Protein AF-A0A3M1DY85-F1 (afdb_monomer_lite)

Foldseek 3Di:
DDADDPVVLVVLVVVLVVCPVVVVDDPLVSLVSNCVNRVHDLCCCCVPPVVHHSVVNVCSNVVND

Structure (mmCIF, N/CA/C/O backbone):
data_AF-A0A3M1DY85-F1
#
_entry.id   AF-A0A3M1DY85-F1
#
loop_
_atom_site.group_PDB
_atom_site.id
_atom_site.type_symbol
_atom_site.label_atom_id
_atom_site.label_alt_id
_atom_site.label_comp_id
_atom_site.label_asym_id
_atom_site.label_entity_id
_atom_site.label_seq_id
_atom_site.pdbx_PDB_ins_code
_atom_site.Cartn_x
_atom_site.Cartn_y
_atom_site.Cartn_z
_atom_site.occupancy
_atom_site.B_iso_or_equiv
_atom_site.auth_seq_id
_atom_site.auth_comp_id
_atom_site.auth_asym_id
_atom_site.auth_atom_id
_atom_site.pdbx_PDB_model_num
ATOM 1 N N . MET A 1 1 ? 9.785 8.776 -7.058 1.00 66.19 1 MET A N 1
ATOM 2 C CA . MET A 1 1 ? 9.296 9.544 -5.890 1.00 66.19 1 MET A CA 1
ATOM 3 C C . MET A 1 1 ? 10.456 9.717 -4.926 1.00 66.19 1 MET A C 1
ATOM 5 O O . MET A 1 1 ? 11.302 8.832 -4.877 1.00 66.19 1 MET A O 1
ATOM 9 N N . LYS A 1 2 ? 10.529 10.838 -4.203 1.00 71.88 2 LYS A N 1
ATOM 10 C CA . LYS A 1 2 ? 11.546 11.046 -3.164 1.00 71.88 2 LYS A CA 1
ATOM 11 C C . LYS A 1 2 ? 11.092 10.331 -1.887 1.00 71.88 2 LYS A C 1
ATOM 13 O O . LYS A 1 2 ? 9.929 10.448 -1.514 1.00 71.88 2 LYS A O 1
ATOM 18 N N . ARG A 1 3 ? 11.983 9.566 -1.253 1.00 70.31 3 ARG A N 1
ATOM 19 C CA . ARG A 1 3 ? 11.706 8.913 0.034 1.00 70.31 3 ARG A CA 1
ATOM 20 C C . ARG A 1 3 ? 11.635 9.983 1.143 1.00 70.31 3 ARG A C 1
ATOM 22 O O . ARG A 1 3 ? 12.529 10.831 1.160 1.00 70.31 3 ARG A O 1
ATOM 29 N N . PRO A 1 4 ? 10.624 9.967 2.031 1.00 73.75 4 PRO A N 1
ATOM 30 C CA . PRO A 1 4 ? 10.539 10.907 3.152 1.00 73.75 4 PRO A CA 1
ATOM 31 C C . PRO A 1 4 ? 11.683 10.717 4.162 1.00 73.75 4 PRO A C 1
ATOM 33 O O . PRO A 1 4 ? 12.326 9.662 4.197 1.00 73.75 4 PRO A O 1
ATOM 36 N N . GLU A 1 5 ? 11.921 11.726 5.001 1.00 81.38 5 GLU A N 1
ATOM 37 C CA . GLU A 1 5 ? 12.848 11.631 6.137 1.00 81.38 5 GLU A CA 1
ATOM 38 C C . GLU A 1 5 ? 12.353 10.623 7.188 1.00 81.38 5 GLU A C 1
ATOM 40 O O . GLU A 1 5 ? 11.168 10.299 7.247 1.00 81.38 5 GLU A O 1
ATOM 45 N N . ARG A 1 6 ? 13.257 10.078 8.015 1.00 80.81 6 ARG A N 1
ATOM 46 C CA . ARG A 1 6 ? 12.940 8.939 8.901 1.00 80.81 6 ARG A CA 1
ATOM 47 C C . ARG A 1 6 ? 11.819 9.230 9.902 1.00 80.81 6 ARG A C 1
ATOM 49 O O . ARG A 1 6 ? 10.946 8.383 10.062 1.00 80.81 6 ARG A O 1
ATOM 56 N N . GLU A 1 7 ? 11.834 10.390 10.551 1.00 82.94 7 GLU A N 1
ATOM 57 C CA . GLU A 1 7 ? 10.789 10.775 11.513 1.00 82.94 7 GLU A CA 1
ATOM 58 C C . GLU A 1 7 ? 9.431 10.956 10.830 1.00 82.94 7 GLU A C 1
ATOM 60 O O . GLU A 1 7 ? 8.404 10.493 11.325 1.00 82.94 7 GLU A O 1
ATOM 65 N N . GLU A 1 8 ? 9.444 11.554 9.642 1.00 87.69 8 GLU A N 1
ATOM 66 C CA . GLU A 1 8 ? 8.253 11.750 8.824 1.00 87.69 8 GLU A CA 1
ATOM 67 C C . GLU A 1 8 ? 7.672 10.407 8.352 1.00 87.69 8 GLU A C 1
ATOM 69 O O . GLU A 1 8 ? 6.462 10.189 8.404 1.00 87.69 8 GLU A O 1
ATOM 74 N N . MET A 1 9 ? 8.527 9.443 7.991 1.00 89.44 9 MET A N 1
ATOM 75 C CA . MET A 1 9 ? 8.085 8.081 7.680 1.00 89.44 9 MET A CA 1
ATOM 76 C C . MET A 1 9 ? 7.379 7.409 8.866 1.00 89.44 9 MET A C 1
ATOM 78 O O . MET A 1 9 ? 6.411 6.680 8.647 1.00 89.44 9 MET A O 1
ATOM 82 N N . THR A 1 10 ? 7.856 7.607 10.099 1.00 91.94 10 THR A N 1
ATOM 83 C CA . THR A 1 10 ? 7.231 7.019 11.296 1.00 91.94 10 THR A CA 1
ATOM 84 C C . THR A 1 10 ? 5.823 7.568 11.493 1.00 91.94 10 THR A C 1
ATOM 86 O O . THR A 1 10 ? 4.876 6.784 11.544 1.00 91.94 10 THR A O 1
ATOM 89 N N . LYS A 1 11 ? 5.660 8.897 11.470 1.00 94.31 11 LYS A N 1
ATOM 90 C CA . LYS A 1 11 ? 4.346 9.549 11.610 1.00 94.31 11 LYS A CA 1
ATOM 91 C C . LYS A 1 11 ? 3.363 9.107 10.527 1.00 94.31 11 LYS A C 1
ATOM 93 O O . LYS A 1 11 ? 2.206 8.800 10.810 1.00 94.31 11 LYS A O 1
ATOM 98 N N . GLN A 1 12 ? 3.826 9.013 9.281 1.00 94.62 12 GLN A N 1
ATOM 99 C CA . GLN A 1 12 ? 2.985 8.561 8.172 1.00 94.62 12 GLN A CA 1
ATOM 100 C C . GLN A 1 12 ? 2.552 7.096 8.321 1.00 94.62 12 GLN A C 1
ATOM 102 O O . GLN A 1 12 ? 1.425 6.755 7.960 1.00 94.62 12 GLN A O 1
ATOM 107 N N . LYS A 1 13 ? 3.412 6.224 8.865 1.00 94.81 13 LYS A N 1
ATOM 108 C CA . LYS A 1 13 ? 3.045 4.830 9.162 1.00 94.81 13 LYS A CA 1
ATOM 109 C C . LYS A 1 13 ? 2.042 4.733 10.304 1.00 94.81 13 LYS A C 1
ATOM 111 O O . LYS A 1 13 ? 1.103 3.953 10.202 1.00 94.81 13 LYS A O 1
ATOM 116 N N . GLU A 1 14 ? 2.214 5.512 11.365 1.00 96.75 14 GLU A N 1
ATOM 117 C CA . GLU A 1 14 ? 1.259 5.549 12.477 1.00 96.75 14 GLU A CA 1
ATOM 118 C C . GLU A 1 14 ? -0.128 5.989 12.000 1.00 96.75 14 GLU A C 1
ATOM 120 O O . GLU A 1 14 ? -1.121 5.316 12.281 1.00 96.75 14 GLU A O 1
ATOM 125 N N . ALA A 1 15 ? -0.193 7.055 11.195 1.00 97.56 15 ALA A N 1
ATOM 126 C CA . ALA A 1 15 ? -1.437 7.512 10.583 1.00 97.56 15 ALA A CA 1
ATOM 127 C C . ALA A 1 15 ? -2.056 6.440 9.672 1.00 97.56 15 ALA A C 1
ATOM 129 O O . ALA A 1 15 ? -3.248 6.167 9.776 1.00 97.56 15 ALA A O 1
ATOM 130 N N . LEU A 1 16 ? -1.248 5.786 8.828 1.00 97.88 16 LEU A N 1
ATOM 131 C CA . LEU A 1 16 ? -1.694 4.678 7.980 1.00 97.88 16 LEU A CA 1
ATOM 132 C C . LEU A 1 16 ? -2.356 3.563 8.799 1.00 97.88 16 LEU A C 1
ATOM 134 O O . LEU A 1 16 ? -3.451 3.125 8.453 1.00 97.88 16 LEU A O 1
ATOM 138 N N . TYR A 1 17 ? -1.689 3.084 9.852 1.00 97.12 17 TYR A N 1
ATOM 139 C CA . TYR A 1 17 ? -2.206 1.980 10.658 1.00 97.12 17 TYR A CA 1
ATOM 140 C C . TYR A 1 17 ? -3.470 2.370 11.411 1.00 97.12 17 TYR A C 1
ATOM 142 O O . TYR A 1 17 ? -4.417 1.587 11.439 1.00 97.12 17 TYR A O 1
ATOM 150 N N . ARG A 1 18 ? -3.511 3.582 11.973 1.00 98.25 18 ARG A N 1
ATOM 151 C CA . ARG A 1 18 ? -4.703 4.101 12.643 1.00 98.25 18 ARG A CA 1
ATOM 152 C C . ARG A 1 18 ? -5.883 4.179 11.680 1.00 98.25 18 ARG A C 1
ATOM 154 O O . ARG A 1 18 ? -6.937 3.641 11.990 1.00 98.25 18 ARG A O 1
ATOM 161 N N . ASP A 1 19 ? -5.703 4.813 10.524 1.00 98.38 19 ASP A N 1
ATOM 162 C CA . ASP A 1 19 ? -6.779 5.014 9.552 1.00 98.38 19 ASP A CA 1
ATOM 163 C C . ASP A 1 19 ? -7.291 3.674 8.988 1.00 98.38 19 ASP A C 1
ATOM 165 O O . ASP A 1 19 ? -8.484 3.526 8.728 1.00 98.38 19 ASP A O 1
ATOM 169 N N . LEU A 1 20 ? -6.408 2.683 8.812 1.00 97.62 20 LEU A N 1
ATOM 170 C CA . LEU A 1 20 ? -6.807 1.335 8.399 1.00 97.62 20 LEU A CA 1
ATOM 171 C C . LEU A 1 20 ? -7.583 0.614 9.512 1.00 97.62 20 LEU A C 1
ATOM 173 O O . LEU A 1 20 ? -8.600 -0.016 9.237 1.00 97.62 20 LEU A O 1
ATOM 177 N N . ALA A 1 21 ? -7.130 0.717 10.765 1.00 97.38 21 ALA A N 1
ATOM 178 C CA . ALA A 1 21 ? -7.771 0.066 11.907 1.00 97.38 21 ALA A CA 1
ATOM 179 C C . ALA A 1 21 ? -9.162 0.639 12.218 1.00 97.38 21 ALA A C 1
ATOM 181 O O . ALA A 1 21 ? -10.044 -0.098 12.650 1.00 97.38 21 ALA A O 1
ATOM 182 N N . THR A 1 22 ? -9.376 1.936 11.984 1.00 98.06 22 THR A N 1
ATOM 183 C CA . THR A 1 22 ? -10.688 2.577 12.160 1.00 98.06 22 THR A CA 1
ATOM 184 C C . THR A 1 22 ? -11.621 2.381 10.965 1.00 98.06 22 THR A C 1
ATOM 186 O O . THR A 1 22 ? -12.781 2.779 11.036 1.00 98.06 22 THR A O 1
ATOM 189 N N . GLY A 1 23 ? -11.135 1.806 9.860 1.00 97.56 23 GLY A N 1
ATOM 190 C CA . GLY A 1 23 ? -11.883 1.708 8.606 1.00 97.56 23 GLY A CA 1
ATOM 191 C C . GLY A 1 23 ? -12.035 3.042 7.867 1.00 97.56 23 GLY A C 1
ATOM 192 O O . GLY A 1 23 ? -12.824 3.129 6.929 1.00 97.56 23 GLY A O 1
ATOM 193 N N . ALA A 1 24 ? -11.283 4.080 8.253 1.00 98.19 24 ALA A N 1
ATOM 194 C CA . ALA A 1 24 ? -11.261 5.361 7.545 1.00 98.19 24 ALA A CA 1
ATOM 195 C C . ALA A 1 24 ? -10.648 5.243 6.139 1.00 98.19 24 ALA A C 1
ATOM 197 O O . ALA A 1 24 ? -10.944 6.053 5.260 1.00 98.19 24 ALA A O 1
ATOM 198 N N . ILE A 1 25 ? -9.798 4.236 5.920 1.00 97.94 25 ILE A N 1
ATOM 199 C CA . ILE A 1 25 ? -9.310 3.837 4.598 1.00 97.94 25 ILE A CA 1
ATOM 200 C C . ILE A 1 25 ? -9.484 2.335 4.391 1.00 97.94 25 ILE A C 1
ATOM 202 O O . ILE A 1 25 ? -9.406 1.549 5.334 1.00 97.94 25 ILE A O 1
ATOM 206 N N . ASP A 1 26 ? -9.667 1.934 3.135 1.00 96.75 26 ASP A N 1
ATOM 207 C CA . ASP A 1 26 ? -9.673 0.528 2.753 1.00 96.75 26 ASP A CA 1
ATOM 208 C C . ASP A 1 26 ? -8.249 -0.002 2.510 1.00 96.75 26 ASP A C 1
ATOM 210 O O . ASP A 1 26 ? -7.253 0.731 2.470 1.00 96.75 26 ASP A O 1
ATOM 214 N N . ILE A 1 27 ? -8.145 -1.316 2.317 1.00 95.62 27 ILE A N 1
ATOM 215 C CA . ILE A 1 27 ? -6.866 -1.987 2.066 1.00 95.62 27 ILE A CA 1
ATOM 216 C C . ILE A 1 27 ? -6.188 -1.514 0.765 1.00 95.62 27 ILE A C 1
ATOM 218 O O . ILE A 1 27 ? -4.954 -1.505 0.672 1.00 95.62 27 ILE A O 1
ATOM 222 N N . ARG A 1 28 ? -6.966 -1.0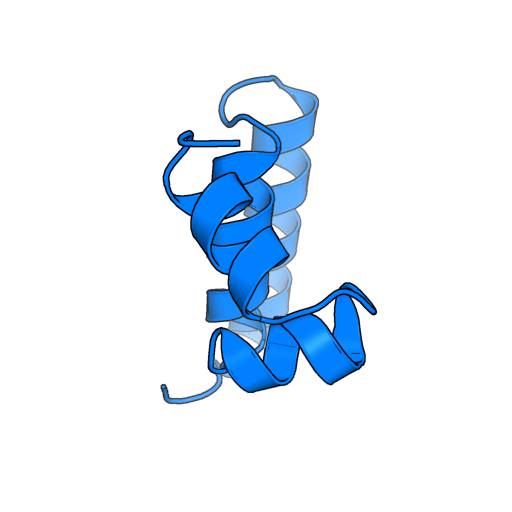74 -0.233 1.00 95.62 28 ARG A N 1
ATOM 223 C CA . ARG A 1 28 ? -6.437 -0.522 -1.489 1.00 95.62 28 ARG A CA 1
ATOM 224 C C . ARG A 1 28 ? -5.726 0.799 -1.245 1.00 95.62 28 ARG A C 1
ATOM 226 O O . ARG A 1 28 ? -4.575 0.965 -1.654 1.00 95.62 28 ARG A O 1
ATOM 233 N N . GLU A 1 29 ? -6.375 1.727 -0.555 1.00 96.69 29 GLU A N 1
ATOM 234 C CA . GLU A 1 29 ? -5.776 3.009 -0.205 1.00 96.69 29 GLU A CA 1
ATOM 235 C C . GLU A 1 29 ? -4.597 2.827 0.750 1.00 96.69 29 GLU A C 1
ATOM 237 O O . GLU A 1 29 ? -3.550 3.446 0.544 1.00 96.69 29 GLU A O 1
ATOM 242 N N . ALA A 1 30 ? -4.699 1.914 1.720 1.00 97.44 30 ALA A N 1
ATOM 243 C CA . ALA A 1 30 ? -3.581 1.585 2.598 1.00 97.44 30 ALA A CA 1
ATOM 244 C C . ALA A 1 30 ? -2.353 1.095 1.808 1.00 97.44 30 ALA A C 1
ATOM 246 O O . ALA A 1 30 ? -1.228 1.542 2.049 1.00 97.44 30 ALA A O 1
ATOM 247 N N . THR A 1 31 ? -2.560 0.252 0.795 1.00 96.62 31 THR A N 1
ATOM 248 C CA . THR A 1 31 ? -1.491 -0.228 -0.093 1.00 96.62 31 THR A CA 1
ATOM 249 C C . THR A 1 31 ? -0.847 0.916 -0.883 1.00 96.62 31 THR A C 1
ATOM 251 O O . THR A 1 31 ? 0.383 1.047 -0.891 1.00 96.62 31 THR A O 1
ATOM 254 N N . ARG A 1 32 ? -1.658 1.808 -1.476 1.00 96.25 32 ARG A N 1
ATOM 255 C CA . ARG A 1 32 ? -1.161 2.996 -2.198 1.00 96.25 32 ARG A CA 1
ATOM 256 C C . ARG A 1 32 ? -0.351 3.917 -1.286 1.00 96.25 32 ARG A C 1
ATOM 258 O O . ARG A 1 32 ? 0.717 4.393 -1.682 1.00 96.25 32 ARG A O 1
ATOM 265 N N . ARG A 1 33 ? -0.836 4.172 -0.067 1.00 96.44 33 ARG A N 1
ATOM 266 C CA . ARG A 1 33 ? -0.155 5.018 0.925 1.00 96.44 33 ARG A CA 1
ATOM 267 C C . ARG A 1 33 ? 1.162 4.401 1.377 1.00 96.44 33 ARG A C 1
ATOM 269 O O . ARG A 1 33 ? 2.181 5.083 1.307 1.00 96.44 33 ARG A O 1
ATOM 276 N N . MET A 1 34 ? 1.184 3.118 1.741 1.00 96.25 34 MET A N 1
ATOM 277 C CA . MET A 1 34 ? 2.419 2.432 2.141 1.00 96.25 34 MET A CA 1
ATOM 278 C C . MET A 1 34 ? 3.486 2.509 1.041 1.00 96.25 34 MET A C 1
ATOM 280 O O . MET A 1 34 ? 4.645 2.824 1.311 1.00 96.25 34 MET A O 1
ATOM 284 N N . ARG A 1 35 ? 3.096 2.320 -0.225 1.00 95.75 35 ARG A N 1
ATOM 285 C CA . ARG A 1 35 ? 4.006 2.471 -1.366 1.00 95.75 35 ARG A CA 1
ATOM 286 C C . ARG A 1 35 ? 4.630 3.867 -1.454 1.00 95.75 35 ARG A C 1
ATOM 288 O O . ARG A 1 35 ? 5.840 3.976 -1.667 1.00 95.75 35 ARG A O 1
ATOM 295 N N . ARG A 1 36 ? 3.825 4.923 -1.282 1.00 94.56 36 ARG A N 1
ATOM 296 C CA . ARG A 1 36 ? 4.301 6.320 -1.272 1.00 94.56 36 ARG A CA 1
ATOM 297 C C . ARG A 1 36 ? 5.239 6.585 -0.092 1.00 94.56 36 ARG A C 1
ATOM 299 O O . ARG A 1 36 ? 6.300 7.161 -0.307 1.00 94.56 36 ARG A O 1
ATOM 306 N N . ILE A 1 37 ? 4.901 6.097 1.106 1.00 94.38 37 ILE A N 1
ATOM 307 C CA . ILE A 1 37 ? 5.731 6.213 2.322 1.00 94.38 37 ILE A CA 1
ATOM 308 C C . ILE A 1 37 ? 7.114 5.596 2.097 1.00 94.38 37 ILE A C 1
ATOM 310 O O . ILE A 1 37 ? 8.135 6.176 2.458 1.00 94.38 37 ILE A O 1
ATOM 314 N N . LEU A 1 38 ? 7.174 4.422 1.463 1.00 92.62 38 LEU A N 1
ATOM 315 C CA . LEU A 1 38 ? 8.443 3.763 1.147 1.00 92.62 38 LEU A CA 1
ATOM 316 C C . LEU A 1 38 ? 9.210 4.432 -0.007 1.00 92.62 38 LEU A C 1
ATOM 318 O O . LEU A 1 38 ? 10.344 4.042 -0.284 1.00 92.62 38 LEU A O 1
ATOM 322 N N . GLY A 1 39 ? 8.617 5.422 -0.681 1.00 93.19 39 GLY A N 1
ATOM 323 C CA . GLY A 1 39 ? 9.206 6.103 -1.833 1.00 93.19 39 GLY A CA 1
ATOM 324 C C . GLY A 1 39 ? 9.363 5.204 -3.062 1.00 93.19 39 GLY A C 1
ATOM 325 O O . GLY A 1 39 ? 10.174 5.507 -3.933 1.00 93.19 39 GLY A O 1
ATOM 326 N N . MET A 1 40 ? 8.617 4.098 -3.138 1.00 95.38 40 MET A N 1
ATOM 327 C CA . MET A 1 40 ? 8.770 3.091 -4.189 1.00 95.38 40 MET A CA 1
ATOM 328 C C . MET A 1 40 ? 7.848 3.368 -5.377 1.00 95.38 40 MET A C 1
ATOM 330 O O . MET A 1 40 ? 6.700 3.800 -5.228 1.00 95.38 40 MET A O 1
ATOM 334 N N . SER A 1 41 ? 8.319 3.050 -6.583 1.00 96.19 41 SER A N 1
ATOM 335 C CA . SER A 1 41 ? 7.421 2.908 -7.732 1.00 96.19 41 SER A CA 1
ATOM 336 C C . SER A 1 41 ? 6.470 1.716 -7.544 1.00 96.19 41 SER A C 1
ATOM 338 O O . SER A 1 41 ? 6.740 0.799 -6.767 1.00 96.19 41 SER A O 1
ATOM 340 N N . GLN A 1 42 ? 5.356 1.692 -8.284 1.00 96.25 42 GLN A N 1
ATOM 341 C CA . GLN A 1 42 ? 4.405 0.569 -8.252 1.00 96.25 42 GLN A CA 1
ATOM 342 C C . GLN A 1 42 ? 5.082 -0.757 -8.626 1.00 96.25 42 GLN A C 1
ATOM 344 O O . GLN A 1 42 ? 4.925 -1.753 -7.927 1.00 96.25 42 GLN A O 1
ATOM 349 N N . LYS A 1 43 ? 5.933 -0.749 -9.658 1.00 97.44 43 LYS A N 1
ATOM 350 C CA . LYS A 1 43 ? 6.702 -1.923 -10.095 1.00 97.44 43 LYS A CA 1
ATOM 351 C C . LYS A 1 43 ? 7.656 -2.441 -9.016 1.00 97.44 43 LYS A C 1
ATOM 353 O O . LYS A 1 43 ? 7.767 -3.651 -8.833 1.00 97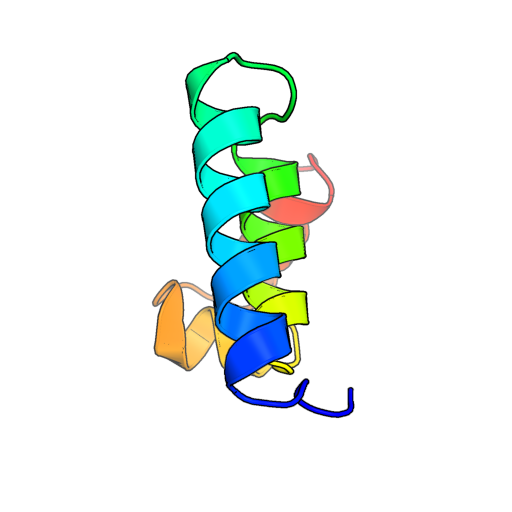.44 43 LYS A O 1
ATOM 358 N N . GLU A 1 44 ? 8.362 -1.551 -8.321 1.00 97.94 44 GLU A N 1
ATOM 359 C CA . GLU A 1 44 ? 9.268 -1.945 -7.236 1.00 97.94 44 GLU A CA 1
ATOM 360 C C . GLU A 1 44 ? 8.509 -2.494 -6.039 1.00 97.94 44 GLU A C 1
ATOM 362 O O . GLU A 1 44 ? 8.887 -3.539 -5.518 1.00 97.94 44 GLU A O 1
ATOM 367 N N . TYR A 1 45 ? 7.431 -1.822 -5.638 1.00 97.88 45 TYR A N 1
ATOM 368 C CA . TYR A 1 45 ? 6.605 -2.246 -4.517 1.00 97.88 45 TYR A CA 1
ATOM 369 C C . TYR A 1 45 ? 5.974 -3.619 -4.774 1.00 97.88 45 TYR A C 1
ATOM 371 O O . TYR A 1 45 ? 6.073 -4.504 -3.924 1.00 97.88 45 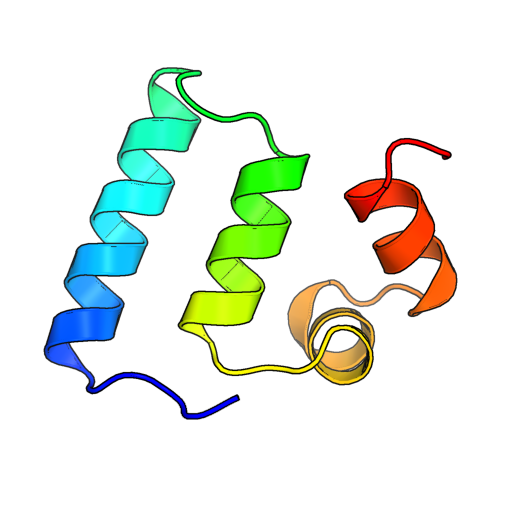TYR A O 1
ATOM 379 N N . ALA A 1 46 ? 5.425 -3.839 -5.975 1.00 98.06 46 ALA A N 1
ATOM 380 C CA . ALA A 1 46 ? 4.868 -5.128 -6.387 1.00 98.06 46 ALA A CA 1
ATOM 381 C C . ALA A 1 46 ? 5.880 -6.267 -6.221 1.00 98.06 46 ALA A C 1
ATOM 383 O O . ALA A 1 46 ? 5.566 -7.304 -5.647 1.00 98.06 46 ALA A O 1
ATOM 384 N N . ARG A 1 47 ? 7.120 -6.052 -6.676 1.00 97.88 47 ARG A N 1
ATOM 385 C CA . ARG A 1 47 ? 8.169 -7.081 -6.679 1.00 97.88 47 ARG A CA 1
ATOM 386 C C . ARG A 1 47 ? 8.810 -7.293 -5.310 1.00 97.88 47 ARG A C 1
ATOM 388 O O . ARG A 1 47 ? 9.061 -8.430 -4.929 1.00 97.88 47 ARG A O 1
ATOM 395 N N . LYS A 1 48 ? 9.123 -6.208 -4.598 1.00 97.31 48 LYS A N 1
ATOM 396 C CA . LYS A 1 48 ? 9.942 -6.243 -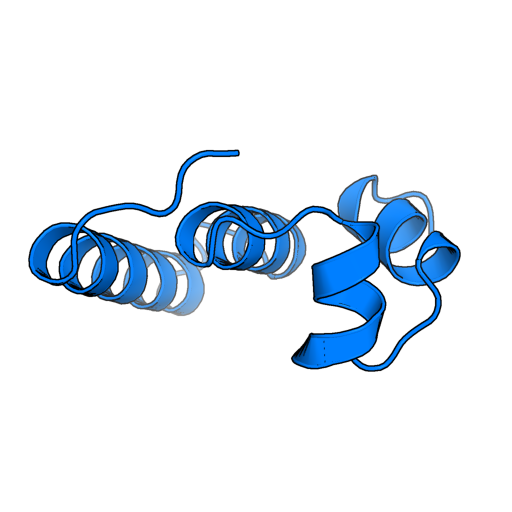3.374 1.00 97.31 48 LYS A CA 1
ATOM 397 C C . LYS A 1 48 ? 9.112 -6.388 -2.101 1.00 97.31 48 LYS A C 1
ATOM 399 O O . LYS A 1 48 ? 9.607 -6.968 -1.141 1.00 97.31 48 LYS A O 1
ATOM 404 N N . VAL A 1 49 ? 7.888 -5.857 -2.087 1.00 96.38 49 VAL A N 1
ATOM 405 C CA . VAL A 1 49 ? 7.033 -5.808 -0.891 1.00 96.38 49 VAL A CA 1
ATOM 406 C C . VAL A 1 49 ? 5.853 -6.760 -1.033 1.00 96.38 49 VAL A C 1
ATOM 408 O O . VAL A 1 49 ? 5.751 -7.709 -0.265 1.00 96.38 49 VAL A O 1
ATOM 411 N N . ALA A 1 50 ? 4.996 -6.552 -2.035 1.00 95.81 50 ALA A N 1
ATOM 412 C CA . ALA A 1 50 ? 3.760 -7.326 -2.181 1.00 95.81 50 ALA A 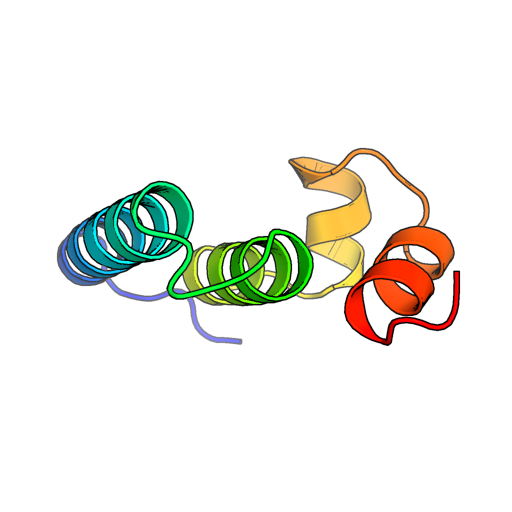CA 1
ATOM 413 C C . ALA A 1 50 ? 3.976 -8.735 -2.771 1.00 95.81 50 ALA A C 1
ATOM 415 O O . ALA A 1 50 ? 3.104 -9.585 -2.645 1.00 95.81 50 ALA A O 1
ATOM 416 N N . ARG A 1 51 ? 5.133 -8.986 -3.402 1.00 97.00 51 ARG A N 1
ATOM 417 C CA . ARG A 1 51 ? 5.510 -10.254 -4.057 1.00 97.00 51 ARG A CA 1
ATOM 418 C C . ARG A 1 51 ? 4.469 -10.767 -5.063 1.00 97.00 51 ARG A C 1
ATOM 420 O O . ARG A 1 51 ? 4.236 -11.965 -5.179 1.00 97.00 51 ARG A O 1
ATOM 427 N N . ILE A 1 52 ? 3.893 -9.847 -5.831 1.00 96.69 52 ILE A N 1
ATOM 428 C CA . ILE A 1 52 ? 2.926 -10.115 -6.904 1.00 96.69 52 ILE A CA 1
ATOM 429 C C . ILE A 1 52 ? 3.386 -9.472 -8.214 1.00 96.69 52 ILE A C 1
ATOM 431 O O . ILE A 1 52 ? 4.333 -8.676 -8.250 1.00 96.69 52 ILE A O 1
ATOM 435 N N . SER A 1 53 ? 2.717 -9.803 -9.319 1.00 97.88 53 SER A N 1
ATOM 436 C CA . SER A 1 53 ? 3.005 -9.143 -10.591 1.00 97.88 53 SER A CA 1
ATOM 437 C C . SER A 1 53 ? 2.631 -7.647 -10.521 1.00 97.88 53 SER A C 1
ATOM 439 O O . SER A 1 53 ? 1.642 -7.288 -9.875 1.00 97.88 53 SER A O 1
ATOM 441 N N . PRO A 1 54 ? 3.377 -6.745 -11.196 1.00 97.75 54 PRO A N 1
ATOM 442 C CA . PRO A 1 54 ? 3.008 -5.329 -11.267 1.00 97.75 54 PRO A CA 1
ATOM 443 C C . PRO A 1 54 ? 1.600 -5.095 -11.818 1.00 97.75 54 PRO A C 1
ATOM 445 O O . PRO A 1 54 ? 0.939 -4.156 -11.395 1.00 97.75 54 PRO A O 1
ATOM 448 N N . ARG A 1 55 ? 1.143 -5.968 -12.725 1.00 97.06 55 ARG A N 1
ATOM 449 C CA . ARG A 1 55 ? -0.209 -5.930 -13.285 1.00 97.06 55 ARG A CA 1
ATOM 450 C C . ARG A 1 55 ? -1.269 -6.172 -12.209 1.00 97.06 55 ARG A C 1
ATOM 452 O O . ARG A 1 55 ? -2.173 -5.359 -12.099 1.00 97.06 55 ARG A O 1
ATOM 459 N N . ILE A 1 56 ? -1.115 -7.220 -11.394 1.00 97.19 56 ILE A N 1
ATOM 460 C CA . ILE A 1 56 ? -2.064 -7.526 -10.309 1.00 97.19 56 ILE A CA 1
ATOM 461 C C . ILE A 1 56 ? -2.100 -6.373 -9.304 1.00 97.19 56 ILE A C 1
ATOM 463 O O . ILE A 1 56 ? -3.175 -5.960 -8.886 1.00 97.19 56 ILE A O 1
ATOM 467 N N . LEU A 1 57 ? -0.941 -5.803 -8.944 1.00 97.31 57 LEU A N 1
ATOM 468 C CA . LEU A 1 57 ? -0.927 -4.638 -8.056 1.00 97.31 57 LEU A CA 1
ATOM 469 C C . LEU A 1 57 ? -1.649 -3.438 -8.683 1.00 97.31 57 LEU A C 1
ATOM 471 O O . LEU A 1 57 ? -2.346 -2.723 -7.972 1.00 97.31 57 LEU A O 1
ATOM 475 N N . ALA A 1 58 ? -1.477 -3.202 -9.985 1.00 96.31 58 ALA A N 1
ATOM 476 C CA . ALA A 1 58 ? -2.160 -2.119 -10.680 1.00 96.31 58 ALA A CA 1
ATOM 477 C C . ALA A 1 58 ? -3.678 -2.326 -10.681 1.00 96.31 58 ALA A C 1
ATOM 479 O O . ALA A 1 58 ? -4.384 -1.430 -10.237 1.00 96.31 58 ALA A O 1
ATOM 480 N N . GLU A 1 59 ? -4.151 -3.506 -11.092 1.00 96.75 59 GLU A N 1
ATOM 481 C CA . GLU A 1 59 ? -5.577 -3.862 -11.116 1.00 96.75 59 GLU A CA 1
ATOM 482 C C . GLU A 1 59 ? -6.206 -3.749 -9.721 1.00 96.75 59 GLU A C 1
ATOM 484 O O . GLU A 1 59 ? -7.279 -3.161 -9.563 1.00 96.75 59 GLU A O 1
ATOM 489 N N . PHE A 1 60 ? -5.490 -4.217 -8.695 1.00 96.00 60 PHE A N 1
ATOM 490 C CA . PHE A 1 6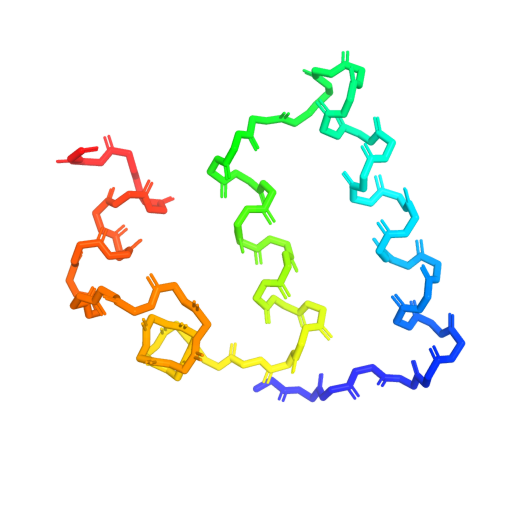0 ? -5.884 -4.050 -7.304 1.00 96.00 60 PHE A CA 1
ATOM 491 C C . PHE A 1 60 ? -5.954 -2.569 -6.913 1.00 96.00 60 PHE A C 1
ATOM 493 O O . PHE A 1 60 ? -6.966 -2.130 -6.383 1.00 96.00 60 PHE A O 1
ATOM 500 N N . GLU A 1 61 ? -4.924 -1.762 -7.185 1.00 93.94 61 GLU A N 1
ATOM 501 C CA . GLU A 1 61 ? -4.919 -0.334 -6.838 1.00 93.94 61 GLU A CA 1
ATOM 502 C C . GLU A 1 61 ? -5.970 0.480 -7.622 1.00 93.94 61 GLU A C 1
ATOM 504 O O . GLU A 1 61 ? -6.391 1.523 -7.117 1.00 93.94 61 GLU A O 1
ATOM 509 N N . THR A 1 62 ? -6.407 0.040 -8.808 1.00 93.06 62 THR A N 1
ATOM 510 C CA . THR A 1 62 ? -7.442 0.708 -9.624 1.00 93.06 62 THR A CA 1
ATOM 511 C C . THR A 1 62 ? -8.853 0.164 -9.411 1.00 93.06 62 THR A C 1
ATOM 513 O O . THR A 1 62 ? -9.805 0.783 -9.877 1.00 93.06 62 THR A O 1
ATOM 516 N N . GLY A 1 63 ? -9.011 -0.953 -8.696 1.00 89.00 63 GLY A N 1
ATOM 517 C CA . GLY A 1 63 ? -10.314 -1.574 -8.438 1.00 89.00 63 GLY A CA 1
ATOM 518 C C . GLY A 1 63 ? -10.897 -2.326 -9.637 1.00 89.00 63 GLY A C 1
ATOM 519 O O . GLY A 1 63 ? -12.110 -2.479 -9.723 1.00 89.00 63 GLY A O 1
ATOM 520 N N . THR A 1 64 ? -10.048 -2.775 -10.563 1.00 86.62 64 THR A N 1
ATOM 521 C CA . THR A 1 64 ? -10.451 -3.487 -11.789 1.00 86.62 64 THR A CA 1
ATOM 522 C C . THR A 1 64 ? -10.218 -5.001 -11.712 1.00 86.62 64 THR A C 1
ATOM 524 O O . THR A 1 64 ? -10.380 -5.679 -12.723 1.00 86.62 64 THR A O 1
ATOM 527 N N . GLY A 1 65 ? -9.817 -5.525 -10.548 1.00 70.12 65 GLY A N 1
ATOM 528 C CA . GLY A 1 65 ? -9.529 -6.941 -10.298 1.00 70.12 65 GLY A CA 1
ATOM 529 C C . GLY A 1 65 ? -9.610 -7.311 -8.825 1.00 70.12 65 GLY A C 1
ATOM 530 O O . GLY A 1 65 ? -9.668 -6.384 -7.977 1.00 70.12 65 GLY A O 1
#

pLDDT: mean 93.23, std 7.64, range [66.19, 98.38]

Radius of gyration: 12.03 Å; chains: 1; bounding box: 25×22×26 Å

Secondary structure (DSSP, 8-state):
-PPPPHHHHHHHHHHHHHHHHTTSS-HHHHHHHHHHHTT--HHHHIIIII-S-HHHHHHHHHT--

Sequence (65 aa):
MKRPEREEMTKQKEALYRDLATGAIDIREATRRMRRILGMSQKEYARKVARISPRILAEFETGTG